Protein AF-A0A640W0G6-F1 (afdb_monomer)

Nearest PDB structures (foldseek):
  2a35-assembly1_B  TM=8.057E-01  e=8.245E-03  Pseudomonas aeruginosa PAO1
  2fmu-assembly1_A  TM=7.329E-01  e=3.231E-02  Mus musculus
  5z75-assembly2_D  TM=6.235E-01  e=2.003E-02  synthetic construct
  6vlo-assembly2_D  TM=6.955E-01  e=5.211E-02  Acanthamoeba polyphaga mimivirus
  3a4v-assembly1_A  TM=5.933E-01  e=3.966E-02  Thermoplasma volcanium

pLDDT: mean 86.58, std 17.93, range [42.12, 98.25]

Sequence (63 aa):
MDVAITGAAGYFGRKLIALMEKDEFYGRIVGISRRQWNHGFTKLEYHNVRNEDIKIYLMESMP

Foldseek 3Di:
DEEEDECCVPPVNVVVLVVLLPDPVYQAYEYEYCDDDDDDRPRYDYDNVVPPPVVVVVVVPDD

Secondary structure (DSSP, 8-state):
-EEEEETTTSHHHHHHHHHHHT-TT--EEEEEESS------SSEEEEETTSTTHHHHHHHT--

Mean predicted aligned error: 6.69 Å

Solvent-accessible surface area (backbone atoms only — not comparable to full-atom values): 3789 Å² total; per-residue (Å²): 79,75,48,77,38,78,46,24,77,38,79,66,32,46,54,52,48,62,53,44,67,76,34,84,68,45,62,40,33,41,29,34,26,72,53,91,75,90,78,88,63,86,40,55,49,78,45,52,60,73,49,82,63,59,61,58,62,60,60,75,70,54,134

Radius of gyration: 12.21 Å; Cα contacts (8 Å, |Δi|>4): 85; chains: 1; bounding box: 25×35×22 Å

Structure (mmCIF, N/CA/C/O backbone):
data_AF-A0A640W0G6-F1
#
_entry.id   AF-A0A640W0G6-F1
#
loop_
_atom_site.group_PDB
_atom_site.id
_atom_site.type_symbol
_atom_site.label_atom_id
_atom_site.label_alt_id
_atom_site.label_comp_id
_atom_site.label_asym_id
_atom_site.label_entity_id
_atom_site.label_seq_id
_atom_site.pdbx_PDB_ins_code
_atom_site.Cartn_x
_atom_site.Cartn_y
_atom_site.Cartn_z
_atom_site.occupancy
_atom_site.B_iso_or_equiv
_atom_site.auth_seq_id
_atom_site.auth_comp_id
_atom_site.auth_asym_id
_atom_site.auth_atom_id
_atom_site.pdbx_PDB_model_num
ATOM 1 N N . MET A 1 1 ? -10.389 -6.599 6.791 1.00 94.56 1 MET A N 1
ATOM 2 C CA . MET A 1 1 ? -10.427 -7.188 5.436 1.00 94.56 1 MET A CA 1
ATOM 3 C C . MET A 1 1 ? -9.050 -7.087 4.813 1.00 94.56 1 MET A C 1
ATOM 5 O O . MET A 1 1 ? -8.401 -6.056 4.975 1.00 94.56 1 MET A O 1
ATOM 9 N N . ASP A 1 2 ? -8.640 -8.133 4.100 1.00 95.62 2 ASP A N 1
ATOM 10 C CA . ASP A 1 2 ? -7.385 -8.154 3.353 1.00 95.62 2 ASP A CA 1
ATOM 11 C C . ASP A 1 2 ? -7.668 -7.912 1.871 1.00 95.62 2 ASP A C 1
ATOM 13 O O . ASP A 1 2 ? -8.661 -8.406 1.331 1.00 95.62 2 ASP A O 1
ATOM 17 N N . VAL A 1 3 ? -6.822 -7.119 1.216 1.00 96.56 3 VAL A N 1
ATOM 18 C CA . VAL A 1 3 ? -7.016 -6.727 -0.186 1.00 96.56 3 VAL A CA 1
ATOM 19 C C . VAL A 1 3 ? -5.700 -6.744 -0.950 1.00 96.56 3 VAL A C 1
ATOM 21 O O . VAL A 1 3 ? -4.664 -6.330 -0.435 1.00 96.56 3 VAL A O 1
ATOM 24 N N . ALA A 1 4 ? -5.742 -7.192 -2.204 1.00 97.06 4 ALA A N 1
ATOM 25 C CA . ALA A 1 4 ? -4.607 -7.147 -3.119 1.00 97.06 4 ALA A CA 1
ATOM 26 C C . ALA A 1 4 ? -4.818 -6.074 -4.196 1.00 97.06 4 ALA A C 1
ATOM 28 O O . ALA A 1 4 ? -5.896 -5.975 -4.783 1.00 97.06 4 ALA A O 1
ATOM 29 N N . ILE A 1 5 ? -3.783 -5.278 -4.478 1.00 96.44 5 ILE A N 1
ATOM 30 C CA . ILE A 1 5 ? -3.823 -4.188 -5.463 1.00 96.44 5 ILE A CA 1
ATOM 31 C C . ILE A 1 5 ? -2.708 -4.378 -6.486 1.00 96.44 5 ILE A C 1
ATOM 33 O O . ILE A 1 5 ? -1.524 -4.216 -6.183 1.00 96.44 5 ILE A O 1
ATOM 37 N N . THR A 1 6 ? -3.085 -4.630 -7.737 1.00 95.62 6 THR A N 1
ATOM 38 C CA . THR A 1 6 ? -2.154 -4.566 -8.866 1.00 95.62 6 THR A CA 1
ATOM 39 C C . THR A 1 6 ? -1.985 -3.118 -9.328 1.00 95.62 6 THR A C 1
ATOM 41 O O . THR A 1 6 ? -2.902 -2.301 -9.281 1.00 95.62 6 THR A O 1
ATOM 44 N N . GLY A 1 7 ? -0.767 -2.752 -9.731 1.00 95.69 7 GLY A N 1
ATOM 45 C CA . GLY A 1 7 ? -0.458 -1.355 -10.046 1.00 95.69 7 GLY A CA 1
ATOM 46 C C . GLY A 1 7 ? -0.324 -0.465 -8.804 1.00 95.69 7 GLY A C 1
ATOM 47 O O . GLY A 1 7 ? -0.459 0.752 -8.921 1.00 95.69 7 GLY A O 1
ATOM 48 N N . ALA A 1 8 ? 0.000 -1.046 -7.642 1.00 97.00 8 ALA A N 1
ATOM 49 C CA . ALA A 1 8 ? 0.107 -0.348 -6.355 1.00 97.00 8 ALA A CA 1
ATOM 50 C C . ALA A 1 8 ? 1.028 0.888 -6.389 1.00 97.00 8 ALA A C 1
ATOM 52 O O . ALA A 1 8 ? 0.676 1.947 -5.882 1.00 97.00 8 ALA A O 1
ATOM 53 N N . ALA A 1 9 ? 2.171 0.803 -7.077 1.00 96.62 9 ALA A N 1
ATOM 54 C CA . ALA A 1 9 ? 3.099 1.926 -7.234 1.00 96.62 9 ALA A CA 1
ATOM 55 C C . ALA A 1 9 ? 2.709 2.929 -8.347 1.00 96.62 9 ALA A C 1
ATOM 57 O O . ALA A 1 9 ? 3.488 3.832 -8.673 1.00 96.62 9 ALA A O 1
ATOM 58 N N . GLY A 1 10 ? 1.540 2.769 -8.97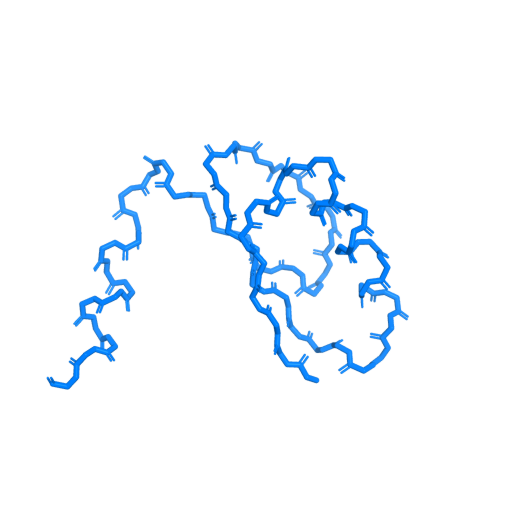2 1.00 96.50 10 GLY A N 1
ATOM 59 C CA . GLY A 1 10 ? 0.950 3.729 -9.905 1.00 96.50 10 GLY A CA 1
ATOM 60 C C . GLY A 1 10 ? 0.269 4.897 -9.189 1.00 96.50 10 GLY A C 1
ATOM 61 O O . GLY A 1 10 ? 0.052 4.863 -7.983 1.00 96.50 10 GLY A O 1
ATOM 62 N N . TYR A 1 11 ? -0.098 5.940 -9.938 1.00 96.56 11 TYR A N 1
ATOM 63 C CA . TYR A 1 11 ? -0.726 7.139 -9.368 1.00 96.56 11 TYR A CA 1
ATOM 64 C C . TYR A 1 11 ? -2.011 6.819 -8.589 1.00 96.56 11 TYR A C 1
ATOM 66 O O . TYR A 1 11 ? -2.153 7.218 -7.436 1.00 96.56 11 TYR A O 1
ATOM 74 N N . PHE A 1 12 ? -2.916 6.052 -9.202 1.00 97.00 12 PHE A N 1
ATOM 75 C CA . PHE A 1 12 ? -4.168 5.646 -8.566 1.00 97.00 12 PHE A CA 1
ATOM 76 C C . PHE A 1 12 ? -3.943 4.673 -7.409 1.00 97.00 12 PHE A C 1
ATOM 78 O O . PHE A 1 12 ? -4.502 4.885 -6.338 1.00 97.00 12 PHE A O 1
ATOM 85 N N . GLY A 1 13 ? -3.076 3.669 -7.588 1.00 97.44 13 GLY A N 1
ATOM 86 C CA . GLY A 1 13 ? -2.758 2.693 -6.542 1.00 97.44 13 GLY A CA 1
ATOM 87 C C . GLY A 1 13 ? -2.274 3.361 -5.255 1.00 97.44 13 GLY A C 1
ATOM 88 O O . GLY A 1 13 ? -2.821 3.104 -4.188 1.00 97.44 13 GLY A O 1
ATOM 89 N N . ARG A 1 14 ? -1.341 4.314 -5.359 1.00 97.56 14 ARG A N 1
ATOM 90 C CA . ARG A 1 14 ? -0.824 5.060 -4.199 1.00 97.56 14 ARG A CA 1
ATOM 91 C C . ARG A 1 14 ? -1.910 5.833 -3.457 1.00 97.56 14 ARG A C 1
ATOM 93 O O . ARG A 1 14 ? -1.916 5.846 -2.231 1.00 97.56 14 ARG A O 1
ATOM 100 N N . LYS A 1 15 ? -2.826 6.477 -4.189 1.00 98.00 15 LYS A N 1
ATOM 101 C CA . LYS A 1 15 ? -3.944 7.212 -3.582 1.00 98.00 15 LYS A CA 1
ATOM 102 C C . LYS A 1 15 ? -4.935 6.280 -2.898 1.00 98.00 15 LYS A C 1
ATOM 104 O O . LYS A 1 15 ? -5.382 6.590 -1.801 1.00 98.00 15 LYS A O 1
ATOM 109 N N . LEU A 1 16 ? -5.252 5.153 -3.530 1.00 97.88 16 LEU A N 1
ATOM 110 C CA . LEU A 1 16 ? -6.161 4.160 -2.968 1.00 97.88 16 LEU A CA 1
ATOM 111 C C . LEU A 1 16 ? -5.600 3.581 -1.665 1.00 97.88 16 LEU A C 1
ATOM 113 O O . LEU A 1 16 ? -6.295 3.562 -0.656 1.00 97.88 16 LEU A O 1
ATOM 117 N N . ILE A 1 17 ? -4.317 3.213 -1.664 1.00 98.06 17 ILE A N 1
ATOM 118 C CA . ILE A 1 17 ? -3.623 2.707 -0.474 1.00 98.06 17 ILE A CA 1
ATOM 119 C C . ILE A 1 17 ? -3.619 3.756 0.642 1.00 98.06 17 ILE A C 1
ATOM 121 O O . ILE A 1 17 ? -3.909 3.424 1.783 1.00 98.06 17 ILE A O 1
ATOM 125 N N . ALA A 1 18 ? -3.367 5.030 0.325 1.00 97.88 18 ALA A N 1
ATOM 126 C CA . ALA A 1 18 ? -3.384 6.101 1.322 1.00 97.88 18 ALA A CA 1
ATOM 127 C C . ALA A 1 18 ? -4.761 6.309 1.981 1.00 97.88 18 ALA A C 1
ATOM 129 O O . ALA A 1 18 ? -4.828 6.766 3.123 1.00 97.88 18 ALA A O 1
ATOM 130 N N . LEU A 1 19 ? -5.849 6.015 1.263 1.00 97.88 19 LEU A N 1
ATOM 131 C CA . LEU A 1 19 ? -7.203 6.032 1.818 1.00 97.88 19 LEU A CA 1
ATOM 132 C C . LEU A 1 19 ? -7.445 4.796 2.693 1.00 97.88 19 LEU A C 1
ATOM 134 O O . LEU A 1 19 ? -7.872 4.944 3.833 1.00 97.88 19 LEU A O 1
ATOM 138 N N . MET A 1 20 ? -7.106 3.606 2.192 1.00 97.75 20 MET A N 1
ATOM 139 C CA . MET A 1 20 ? -7.283 2.337 2.911 1.00 97.75 20 MET A CA 1
ATOM 140 C C . MET A 1 20 ? -6.441 2.246 4.190 1.00 97.75 20 MET A C 1
ATOM 142 O O . MET A 1 20 ? -6.889 1.675 5.177 1.00 97.75 20 MET A O 1
ATOM 146 N N . GLU A 1 21 ? -5.249 2.849 4.213 1.00 97.50 21 GLU A N 1
ATOM 147 C CA . GLU A 1 21 ? -4.384 2.913 5.400 1.00 97.50 21 GLU A CA 1
ATOM 148 C C . GLU A 1 21 ? -5.133 3.481 6.618 1.00 97.50 21 GLU A C 1
ATOM 150 O O . GLU A 1 21 ? -4.995 2.979 7.733 1.00 97.50 21 GLU A O 1
ATOM 155 N N . LYS A 1 22 ? -5.966 4.503 6.392 1.00 97.69 22 LYS A N 1
ATOM 156 C CA . LYS A 1 22 ? -6.695 5.234 7.439 1.00 97.69 22 LYS A CA 1
ATOM 157 C C . LYS A 1 22 ? -7.990 4.557 7.875 1.00 97.69 22 LYS A C 1
ATOM 159 O O . LYS A 1 22 ? -8.566 4.961 8.877 1.00 97.69 22 LYS A O 1
ATOM 164 N N . ASP A 1 23 ? -8.462 3.583 7.110 1.00 97.81 23 ASP A N 1
ATOM 165 C CA . ASP A 1 23 ? -9.742 2.927 7.334 1.00 97.81 23 ASP A CA 1
ATOM 166 C C . ASP A 1 23 ? -9.523 1.619 8.110 1.00 97.81 23 ASP A C 1
ATOM 168 O O . ASP A 1 23 ? -8.753 0.747 7.698 1.00 97.81 23 ASP A O 1
ATOM 172 N N . GLU A 1 24 ? -10.171 1.496 9.270 1.00 97.06 24 GLU A N 1
ATOM 173 C CA . GLU A 1 24 ? -10.077 0.324 10.151 1.00 97.06 24 GLU A CA 1
ATOM 174 C C . GLU A 1 24 ? -10.660 -0.944 9.520 1.00 97.06 24 GLU A C 1
ATOM 176 O O . GLU A 1 24 ? -10.291 -2.053 9.908 1.00 97.06 24 GLU A O 1
ATOM 181 N N . PHE A 1 25 ? -11.512 -0.807 8.501 1.00 97.75 25 PHE A N 1
ATOM 182 C CA . PHE A 1 25 ? -12.042 -1.941 7.756 1.00 97.75 25 PHE A CA 1
ATOM 183 C C . PHE A 1 25 ? -10.932 -2.760 7.075 1.00 97.75 25 PHE A C 1
ATOM 185 O O . PHE A 1 25 ? -11.052 -3.985 6.956 1.00 97.75 25 PHE A O 1
ATOM 192 N N . TYR A 1 26 ? -9.833 -2.122 6.656 1.00 97.69 26 TYR A N 1
ATOM 193 C CA . TYR A 1 26 ? -8.700 -2.791 6.016 1.00 97.69 26 TYR A CA 1
ATOM 194 C C . TYR A 1 26 ? -7.598 -3.097 7.031 1.00 97.69 26 TYR A C 1
ATOM 196 O O . TYR A 1 26 ? -7.096 -2.202 7.715 1.00 97.69 26 TYR A O 1
ATOM 204 N N . GLY A 1 27 ? -7.218 -4.376 7.100 1.00 95.88 27 GLY A N 1
ATOM 205 C CA . GLY A 1 27 ? -6.176 -4.878 7.998 1.00 95.88 27 GLY A CA 1
ATOM 206 C C . GLY A 1 27 ? -4.825 -4.997 7.299 1.00 95.88 27 GLY A C 1
ATOM 207 O O . GLY A 1 27 ? -3.829 -4.479 7.797 1.00 95.88 27 GLY A O 1
ATOM 208 N N . ARG A 1 28 ? -4.805 -5.625 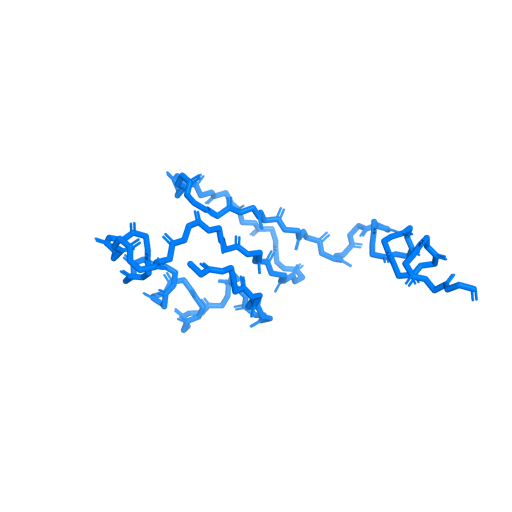6.118 1.00 97.50 28 ARG A N 1
ATOM 209 C CA . ARG A 1 28 ? -3.598 -5.824 5.305 1.00 97.50 28 ARG A CA 1
ATOM 210 C C . ARG A 1 28 ? -3.860 -5.495 3.840 1.00 97.50 28 ARG A C 1
ATOM 212 O O . ARG A 1 28 ? -4.883 -5.874 3.268 1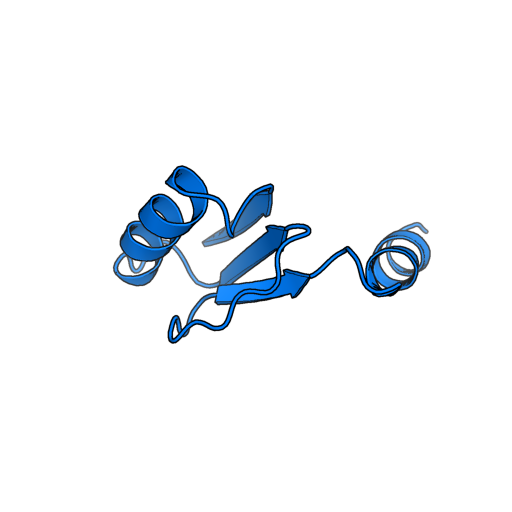.00 97.50 28 ARG A O 1
ATOM 219 N N . ILE A 1 29 ? -2.906 -4.808 3.222 1.00 98.25 29 ILE A N 1
ATOM 220 C CA . ILE A 1 29 ? -2.930 -4.448 1.806 1.00 98.25 29 ILE A CA 1
ATOM 221 C C . ILE A 1 29 ? -1.716 -5.087 1.136 1.00 98.25 29 ILE A C 1
ATOM 223 O O . ILE A 1 29 ? -0.583 -4.723 1.431 1.00 98.25 29 ILE A O 1
ATOM 227 N N . VAL A 1 30 ? -1.940 -6.009 0.204 1.00 97.56 30 VAL A N 1
ATOM 228 C CA . VAL A 1 30 ? -0.877 -6.618 -0.603 1.00 97.56 30 VAL A CA 1
ATOM 229 C C . VAL A 1 30 ? -0.716 -5.803 -1.886 1.00 97.56 30 VAL A C 1
ATOM 231 O O . VAL A 1 30 ? -1.548 -5.857 -2.795 1.00 97.56 30 VAL A O 1
ATOM 234 N N . GLY A 1 31 ? 0.336 -4.991 -1.961 1.00 96.75 31 GLY A N 1
ATOM 235 C CA . GLY A 1 31 ? 0.607 -4.120 -3.100 1.00 96.75 31 GLY A CA 1
ATOM 236 C C . GLY A 1 31 ? 1.544 -4.766 -4.108 1.00 96.75 31 GLY A C 1
ATOM 237 O O . GLY A 1 31 ? 2.679 -5.078 -3.778 1.00 96.75 31 GLY A O 1
ATOM 238 N N . ILE A 1 32 ? 1.113 -4.893 -5.361 1.00 95.31 32 ILE A N 1
ATOM 239 C CA . ILE A 1 32 ? 1.867 -5.576 -6.416 1.00 95.31 32 ILE A CA 1
ATOM 240 C C . ILE A 1 32 ? 2.162 -4.589 -7.547 1.00 95.31 32 ILE A C 1
ATOM 242 O O . ILE A 1 32 ? 1.252 -4.018 -8.163 1.00 95.31 32 ILE A O 1
ATOM 246 N N . SER A 1 33 ? 3.437 -4.357 -7.863 1.00 94.75 33 SER A N 1
ATOM 247 C CA . SER A 1 33 ? 3.803 -3.564 -9.043 1.00 94.75 33 SER A CA 1
ATOM 248 C C . SER A 1 33 ? 5.211 -3.857 -9.549 1.00 94.75 33 SER A C 1
ATOM 250 O O . SER A 1 33 ? 6.032 -4.443 -8.867 1.00 94.75 33 SER A O 1
ATOM 252 N N . ARG A 1 34 ? 5.505 -3.425 -10.779 1.00 91.62 34 ARG A N 1
ATOM 253 C CA . ARG A 1 34 ? 6.830 -3.564 -11.414 1.00 91.62 34 ARG A CA 1
ATOM 254 C C . ARG A 1 34 ? 7.796 -2.429 -11.068 1.00 91.62 34 ARG A C 1
ATOM 256 O O . ARG A 1 34 ? 8.947 -2.444 -11.493 1.00 91.62 34 ARG A O 1
ATOM 263 N N . ARG A 1 35 ? 7.305 -1.361 -10.437 1.00 91.00 35 ARG A N 1
ATOM 264 C CA . ARG A 1 35 ? 8.109 -0.170 -10.137 1.00 91.00 35 ARG A CA 1
ATOM 265 C C . ARG A 1 35 ? 8.766 -0.351 -8.781 1.00 91.00 35 ARG A C 1
ATOM 267 O O . ARG A 1 35 ? 8.143 -0.874 -7.872 1.00 91.00 35 ARG A O 1
ATOM 274 N N . GLN A 1 36 ? 9.988 0.126 -8.604 1.00 90.81 36 GLN A N 1
ATOM 275 C CA . GLN A 1 36 ? 10.514 0.229 -7.251 1.00 90.81 36 GLN A CA 1
ATOM 276 C C . GLN A 1 36 ? 9.742 1.324 -6.513 1.00 90.81 36 GLN A C 1
ATOM 278 O O . GLN A 1 36 ? 9.441 2.379 -7.083 1.00 90.81 36 GLN A O 1
ATOM 283 N N . TRP A 1 37 ? 9.369 1.056 -5.269 1.00 93.50 37 TRP A N 1
ATOM 284 C CA . TRP A 1 37 ? 8.630 2.011 -4.469 1.00 93.50 37 TRP A CA 1
ATOM 285 C C . TRP A 1 37 ? 9.005 1.860 -3.002 1.00 93.50 37 TRP A C 1
ATOM 287 O O . TRP A 1 37 ? 8.780 0.814 -2.410 1.00 93.50 37 TRP A O 1
ATOM 297 N N . ASN A 1 38 ? 9.584 2.919 -2.444 1.00 93.38 38 ASN A N 1
ATOM 298 C CA . ASN A 1 38 ? 9.772 3.061 -1.009 1.00 93.38 38 ASN A CA 1
ATOM 299 C C . ASN A 1 38 ? 8.551 3.789 -0.422 1.00 93.38 38 ASN A C 1
ATOM 301 O O . ASN A 1 38 ? 8.128 4.814 -0.972 1.00 93.38 38 ASN A O 1
ATOM 305 N N . HIS A 1 39 ? 7.972 3.258 0.650 1.00 94.69 39 HIS A N 1
ATOM 306 C CA . HIS A 1 39 ? 6.763 3.789 1.276 1.00 94.69 39 HIS A CA 1
ATOM 307 C C . HIS A 1 39 ? 6.855 3.745 2.801 1.00 94.69 39 HIS A C 1
ATOM 309 O O . HIS A 1 39 ? 7.613 2.966 3.364 1.00 94.69 39 HIS A O 1
ATOM 315 N N . GLY A 1 40 ? 6.033 4.566 3.460 1.00 96.62 40 GLY A N 1
ATOM 316 C CA . GLY A 1 40 ? 5.877 4.576 4.920 1.00 96.62 40 GLY A CA 1
ATOM 317 C C . GLY A 1 40 ? 4.559 3.980 5.421 1.00 96.62 40 GLY A C 1
ATOM 318 O O . GLY A 1 40 ? 4.253 4.114 6.597 1.00 96.62 40 GLY A O 1
ATOM 319 N N . PHE A 1 41 ? 3.747 3.386 4.540 1.00 97.62 41 PHE A N 1
ATOM 320 C CA . PHE A 1 41 ? 2.483 2.751 4.929 1.00 97.62 41 PHE A CA 1
ATOM 321 C C . PHE A 1 41 ? 2.723 1.520 5.799 1.00 97.62 41 PHE A C 1
ATOM 323 O O . PHE A 1 41 ? 3.584 0.705 5.472 1.00 97.62 41 PHE A O 1
ATOM 330 N N . THR A 1 42 ? 1.947 1.395 6.871 1.00 98.00 42 THR A N 1
ATOM 331 C CA . THR A 1 42 ? 2.084 0.338 7.881 1.00 98.00 42 THR A CA 1
ATOM 332 C C . THR A 1 42 ? 1.266 -0.899 7.537 1.00 98.00 42 THR A C 1
ATOM 334 O O . THR A 1 42 ? 1.699 -2.009 7.833 1.00 98.00 42 THR A O 1
ATOM 337 N N . LYS A 1 43 ? 0.124 -0.732 6.855 1.00 97.94 43 LYS A N 1
ATOM 338 C CA . LYS A 1 43 ? -0.724 -1.855 6.425 1.00 97.94 43 LYS A CA 1
ATOM 339 C C . LYS A 1 43 ? -0.317 -2.430 5.067 1.00 97.94 43 LYS A C 1
ATOM 341 O O . LYS A 1 43 ? -0.873 -3.444 4.647 1.00 97.94 43 LYS A O 1
ATOM 346 N N . LEU A 1 44 ? 0.605 -1.775 4.352 1.00 97.88 44 LEU A N 1
ATOM 347 C CA . LEU A 1 44 ? 1.036 -2.172 3.013 1.00 97.88 44 LEU A CA 1
ATOM 348 C C . LEU A 1 44 ? 2.211 -3.149 3.069 1.00 97.88 44 LEU A C 1
ATOM 350 O O . LEU A 1 44 ? 3.314 -2.792 3.472 1.00 97.88 44 LEU A O 1
ATOM 354 N N . GLU A 1 45 ? 1.995 -4.338 2.528 1.00 96.75 45 GLU A N 1
ATOM 355 C CA . GLU A 1 45 ? 3.044 -5.280 2.169 1.00 96.75 45 GLU A CA 1
ATOM 356 C C . GLU A 1 45 ? 3.308 -5.189 0.666 1.00 96.75 45 GLU A C 1
ATOM 358 O O . GLU A 1 45 ? 2.452 -5.535 -0.155 1.00 96.75 45 GLU A O 1
ATOM 363 N N . TYR A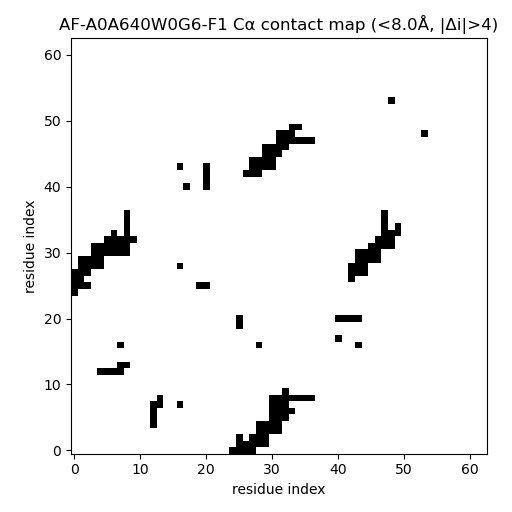 1 46 ? 4.475 -4.664 0.296 1.00 95.44 46 TYR A N 1
ATOM 364 C CA . TYR A 1 46 ? 4.777 -4.324 -1.087 1.00 95.44 46 TYR A CA 1
ATOM 365 C C . TYR A 1 46 ? 5.693 -5.339 -1.774 1.00 95.44 46 TYR A C 1
ATOM 367 O O . TYR A 1 46 ? 6.827 -5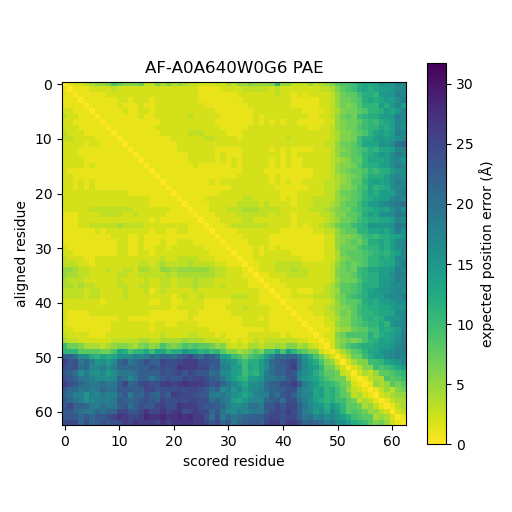.559 -1.359 1.00 95.44 46 TYR A O 1
ATOM 375 N N . HIS A 1 47 ? 5.221 -5.865 -2.903 1.00 93.00 47 HIS A N 1
ATOM 376 C CA . HIS A 1 47 ? 5.917 -6.830 -3.746 1.00 93.00 47 HIS A CA 1
ATOM 377 C C . HIS A 1 47 ? 6.281 -6.204 -5.094 1.00 93.00 47 HIS A C 1
ATOM 379 O O . HIS A 1 47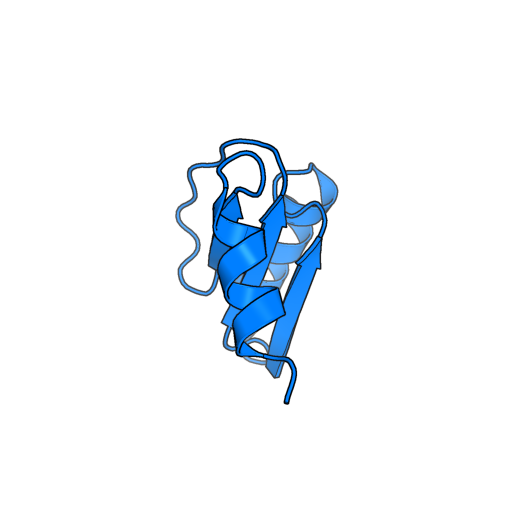 ? 5.4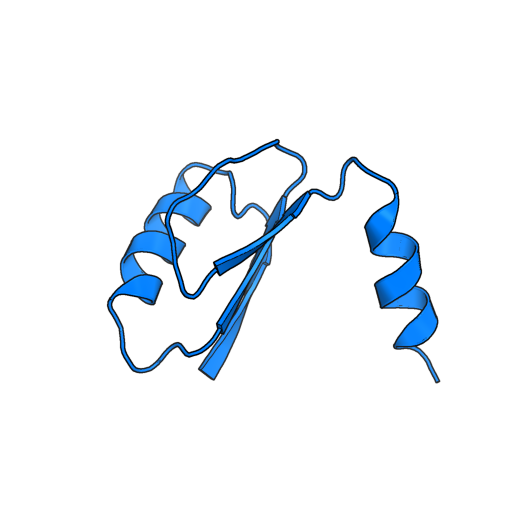11 -5.847 -5.904 1.00 93.00 47 HIS A O 1
ATOM 385 N N . ASN A 1 48 ? 7.587 -6.080 -5.351 1.00 90.56 48 ASN A N 1
ATOM 386 C CA . ASN A 1 48 ? 8.102 -5.642 -6.643 1.00 90.56 48 ASN A CA 1
ATOM 387 C C . ASN A 1 48 ? 8.388 -6.837 -7.554 1.00 90.56 48 ASN A C 1
ATOM 389 O O . ASN A 1 48 ? 9.389 -7.526 -7.411 1.00 90.56 48 ASN A O 1
ATOM 393 N N . VAL A 1 49 ? 7.550 -7.003 -8.568 1.00 83.25 49 VAL A N 1
ATOM 394 C CA . VAL A 1 49 ? 7.510 -8.209 -9.407 1.00 83.25 49 VAL A CA 1
ATOM 395 C C . VAL A 1 49 ? 8.519 -8.216 -10.557 1.00 83.25 49 VAL A C 1
ATOM 397 O O . VAL A 1 49 ? 8.474 -9.098 -11.411 1.00 83.25 49 VAL A O 1
ATOM 400 N N . ARG A 1 50 ? 9.382 -7.195 -10.654 1.00 71.50 50 ARG A N 1
ATOM 401 C CA . ARG A 1 50 ? 10.510 -7.213 -11.603 1.00 71.50 50 ARG A CA 1
ATOM 402 C C . ARG A 1 50 ? 11.644 -8.125 -11.144 1.00 71.50 50 ARG A C 1
ATOM 404 O O . ARG A 1 50 ? 12.367 -8.608 -12.006 1.00 71.50 50 ARG A O 1
ATOM 411 N N . ASN A 1 51 ? 11.786 -8.325 -9.836 1.00 58.59 51 ASN A N 1
ATOM 412 C CA . ASN A 1 51 ? 12.677 -9.330 -9.276 1.00 58.59 51 ASN A CA 1
ATOM 413 C C . ASN A 1 51 ? 11.888 -10.634 -9.124 1.00 58.59 51 ASN A C 1
ATOM 415 O O . ASN A 1 51 ? 10.664 -10.619 -9.009 1.00 58.59 51 ASN A O 1
ATOM 419 N N . GLU A 1 52 ? 12.579 -11.757 -9.219 1.00 55.62 52 GLU A N 1
ATOM 420 C CA . GLU A 1 52 ? 12.097 -13.096 -9.581 1.00 55.62 52 GLU A CA 1
ATOM 421 C C . GLU A 1 52 ? 11.122 -13.767 -8.577 1.00 55.62 52 GLU A C 1
ATOM 423 O O . GLU A 1 52 ? 10.795 -14.946 -8.711 1.00 55.62 52 GLU A O 1
ATOM 428 N N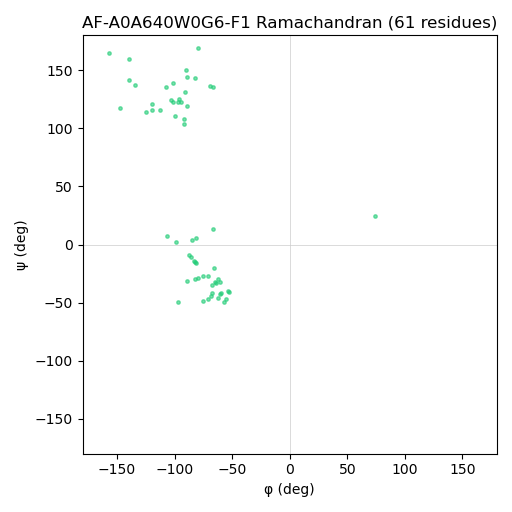 . ASP A 1 53 ? 10.572 -13.010 -7.626 1.00 53.53 53 ASP A N 1
ATOM 429 C CA . ASP A 1 53 ? 9.909 -13.504 -6.415 1.00 53.53 53 ASP A CA 1
ATOM 430 C C . ASP A 1 53 ? 8.448 -13.951 -6.615 1.00 53.53 53 ASP A C 1
ATOM 432 O O . ASP A 1 53 ? 7.907 -14.691 -5.796 1.00 53.53 53 ASP A O 1
ATOM 436 N N . ILE A 1 54 ? 7.783 -13.583 -7.722 1.00 55.66 54 ILE A N 1
ATOM 437 C CA . ILE A 1 54 ? 6.393 -14.026 -7.970 1.00 55.66 54 ILE A CA 1
ATOM 438 C C . ILE A 1 54 ? 6.289 -15.517 -8.310 1.00 55.66 54 ILE A C 1
ATOM 440 O O . ILE A 1 54 ? 5.249 -16.129 -8.051 1.00 55.66 54 ILE A O 1
ATOM 444 N N . LYS A 1 55 ? 7.336 -16.124 -8.886 1.00 52.16 55 LYS A N 1
ATOM 445 C CA . LYS A 1 55 ? 7.276 -17.546 -9.258 1.00 52.16 55 LYS A CA 1
ATOM 446 C C . LYS A 1 55 ? 7.148 -18.453 -8.034 1.00 52.16 55 LYS A C 1
ATOM 448 O O . LYS A 1 55 ? 6.467 -19.464 -8.129 1.00 52.16 55 LYS A O 1
ATOM 453 N N . ILE A 1 56 ? 7.734 -18.072 -6.901 1.00 54.16 56 ILE A N 1
ATOM 454 C CA . ILE A 1 56 ? 7.727 -18.890 -5.682 1.00 54.16 56 ILE A CA 1
ATOM 455 C C . ILE A 1 56 ? 6.316 -18.916 -5.069 1.00 54.16 56 ILE A C 1
ATOM 457 O O . ILE A 1 56 ? 5.760 -19.987 -4.852 1.00 54.16 56 ILE A O 1
ATOM 461 N N . TYR A 1 57 ? 5.659 -17.759 -4.939 1.00 50.88 57 TYR A N 1
ATOM 462 C CA . TYR A 1 57 ? 4.328 -17.679 -4.320 1.00 50.88 57 TYR A CA 1
ATOM 463 C C . TYR A 1 57 ? 3.210 -18.359 -5.122 1.00 50.88 57 TYR A C 1
ATOM 465 O O . TYR A 1 57 ? 2.285 -18.916 -4.531 1.00 50.88 57 TYR A O 1
ATOM 473 N N . LEU A 1 58 ? 3.267 -18.330 -6.457 1.00 52.19 58 LEU A N 1
ATOM 474 C CA . LEU A 1 58 ? 2.248 -18.983 -7.289 1.00 52.19 58 LEU A CA 1
ATOM 475 C C . LEU A 1 58 ? 2.457 -20.497 -7.403 1.00 52.19 58 LEU A C 1
ATOM 477 O O . LEU A 1 58 ? 1.476 -21.214 -7.571 1.00 52.19 58 LEU A O 1
ATOM 481 N N . MET A 1 59 ? 3.697 -20.984 -7.302 1.00 54.12 59 MET A N 1
ATOM 482 C CA . MET A 1 59 ? 3.990 -22.420 -7.380 1.00 54.12 59 MET A CA 1
ATOM 483 C C . MET A 1 59 ? 3.770 -23.140 -6.044 1.00 54.12 59 MET A C 1
ATOM 485 O O . MET A 1 59 ? 3.378 -24.299 -6.061 1.00 54.12 59 MET A O 1
ATOM 489 N N . GLU A 1 60 ? 3.946 -22.467 -4.902 1.00 52.44 60 GLU A N 1
ATOM 490 C CA . GLU A 1 60 ? 3.687 -23.052 -3.571 1.00 52.44 60 GLU A CA 1
ATOM 491 C C . GLU A 1 60 ? 2.208 -23.005 -3.148 1.00 52.44 60 GLU A C 1
ATOM 493 O O . GLU A 1 60 ? 1.804 -23.704 -2.221 1.00 52.44 60 GLU A O 1
ATOM 498 N N . SER A 1 61 ? 1.384 -22.200 -3.828 1.00 48.22 61 SER A N 1
ATOM 499 C CA . SER A 1 61 ? -0.050 -22.043 -3.523 1.00 48.22 61 SER A CA 1
ATOM 500 C C . SER A 1 61 ? -0.971 -22.884 -4.419 1.00 48.22 61 SER A C 1
ATOM 502 O O . SER A 1 61 ? -2.194 -22.768 -4.314 1.00 48.22 61 SER A O 1
ATOM 504 N N . MET A 1 62 ? -0.414 -23.693 -5.324 1.00 42.12 62 MET A N 1
ATOM 505 C CA . MET A 1 62 ? -1.173 -24.644 -6.138 1.00 42.12 62 M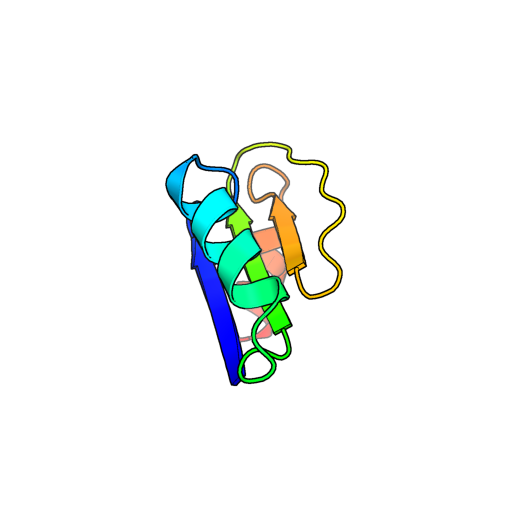ET A CA 1
ATOM 506 C C . MET A 1 62 ? -1.011 -26.052 -5.539 1.00 42.12 62 MET A C 1
ATOM 508 O O . MET A 1 62 ? 0.131 -26.480 -5.378 1.00 42.12 62 MET A O 1
ATOM 512 N N . PRO A 1 63 ? -2.108 -26.741 -5.165 1.00 51.84 63 PRO A N 1
ATOM 513 C CA . PRO A 1 63 ? -2.056 -28.115 -4.662 1.00 51.84 63 PRO A CA 1
ATOM 514 C C . PRO A 1 63 ? -1.556 -29.115 -5.711 1.00 51.84 63 PRO A C 1
ATOM 516 O O . PRO A 1 63 ? -1.776 -28.872 -6.923 1.00 51.84 63 PRO A O 1
#